Protein AF-A0A060ZH63-F1 (afdb_monomer_lite)

Radius of gyration: 28.5 Å; chains: 1; bounding box: 90×68×39 Å

pLDDT: mean 73.69, std 20.9, range [36.25, 97.31]

Sequence (140 aa):
MAPVVAVTAPQQAPVVMAPQAQVQAGAQAASQPALPQQTSAPVAPGASVISQEMQENVKKCKNFLATLIKLASHNSPSPETSKNVKSLVQDLLDAKIEPEEFTNRLQSELKSSPQPYLVPFLKVCTVSTQATFGHSSSWM

InterPro domains:
  IPR0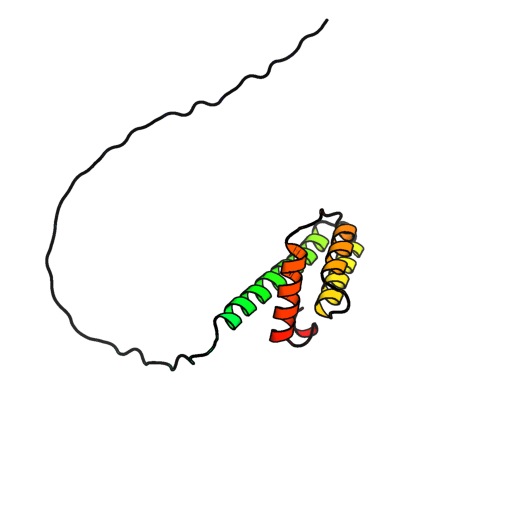03894 TAFH/NHR1 [PF07531] (57-123)
  IPR003894 TAFH/NHR1 [PS51119] (55-140)
  IPR003894 TAFH/NHR1 [SM00549] (57-135)
  IPR037249 TAFH/NHR1 domain superfamily [G3DSA:1.20.120.1110] (40-138)
  IPR037249 TAFH/NHR1 dom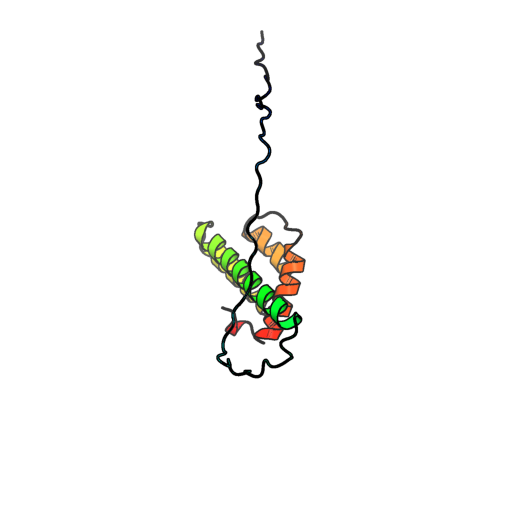ain superfamily [SSF158553] (51-124)
  IPR045144 Transcription initiation factor TFIID component TAF4 [PTHR15138] (8-123)

Structure (mmCIF, N/CA/C/O backbone):
data_AF-A0A060ZH63-F1
#
_entry.id   AF-A0A060ZH63-F1
#
loop_
_atom_site.group_PDB
_atom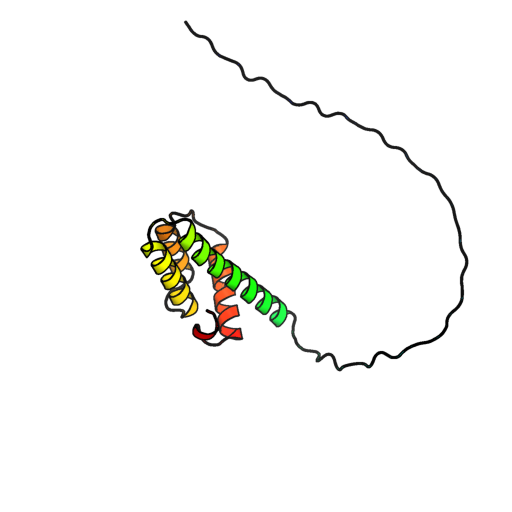_site.id
_atom_site.type_symbol
_atom_site.label_atom_id
_atom_site.label_alt_id
_atom_site.label_comp_id
_atom_site.label_asym_id
_atom_site.label_entity_id
_atom_site.label_seq_id
_atom_site.pdbx_PDB_ins_code
_atom_site.Cartn_x
_atom_site.Cartn_y
_atom_site.Cartn_z
_atom_site.occupancy
_atom_site.B_iso_or_equiv
_atom_site.auth_seq_id
_atom_site.auth_comp_id
_atom_site.auth_asym_id
_atom_site.auth_atom_id
_atom_site.pdbx_PDB_model_num
ATOM 1 N N . MET A 1 1 ? 54.932 21.213 -0.900 1.00 49.81 1 MET A N 1
ATOM 2 C CA . MET A 1 1 ? 54.301 22.490 -1.290 1.00 49.81 1 MET A CA 1
ATOM 3 C C . MET A 1 1 ? 52.789 22.313 -1.210 1.00 49.81 1 MET A C 1
ATOM 5 O O . MET A 1 1 ? 52.250 21.520 -1.964 1.00 49.81 1 MET A O 1
ATOM 9 N N . ALA A 1 2 ? 52.141 22.934 -0.223 1.00 49.81 2 ALA A N 1
ATOM 10 C CA . ALA A 1 2 ? 50.682 23.112 -0.187 1.00 49.81 2 ALA A CA 1
ATOM 11 C C . ALA A 1 2 ? 50.335 24.449 -0.891 1.00 49.81 2 ALA A C 1
ATOM 13 O O . ALA A 1 2 ? 51.261 25.225 -1.148 1.00 49.81 2 ALA A O 1
ATOM 14 N N . PRO A 1 3 ? 49.052 24.754 -1.170 1.00 56.72 3 PRO A N 1
ATOM 15 C CA . PRO A 1 3 ? 48.280 25.367 -0.095 1.00 56.72 3 PRO A CA 1
ATOM 16 C C . PRO A 1 3 ? 46.813 24.924 0.040 1.00 56.72 3 PRO A C 1
ATOM 18 O O . PRO A 1 3 ? 46.126 24.502 -0.885 1.00 56.72 3 PRO A O 1
ATOM 21 N N . VAL A 1 4 ? 46.402 25.083 1.290 1.00 51.56 4 VAL A N 1
ATOM 22 C CA . VAL A 1 4 ? 45.077 25.168 1.900 1.00 51.56 4 VAL A CA 1
ATOM 23 C C . VAL A 1 4 ? 44.274 26.369 1.377 1.00 51.56 4 VAL A C 1
ATOM 25 O O . VAL A 1 4 ? 44.835 27.445 1.186 1.00 51.56 4 VAL A O 1
ATOM 28 N N . VAL A 1 5 ? 42.951 26.216 1.246 1.00 52.12 5 VAL A N 1
ATOM 29 C CA . VAL A 1 5 ? 41.979 27.329 1.180 1.00 52.12 5 VAL A CA 1
ATOM 30 C C . VAL A 1 5 ? 40.787 26.923 2.061 1.00 52.12 5 VAL A C 1
ATOM 32 O O . VAL A 1 5 ? 40.053 26.002 1.725 1.00 52.12 5 VAL A O 1
ATOM 35 N N . ALA A 1 6 ? 40.814 27.255 3.353 1.00 48.09 6 ALA A N 1
ATOM 36 C CA . ALA A 1 6 ? 40.253 28.457 3.985 1.00 48.09 6 ALA A CA 1
ATOM 37 C C . ALA A 1 6 ? 38.708 28.474 4.038 1.00 48.09 6 ALA A C 1
ATOM 39 O O . ALA A 1 6 ? 38.024 28.913 3.120 1.00 48.09 6 ALA A O 1
ATOM 40 N N . VAL A 1 7 ? 38.191 28.009 5.181 1.00 48.53 7 VAL A N 1
ATOM 41 C CA . VAL A 1 7 ? 36.849 28.273 5.720 1.00 48.53 7 VAL A CA 1
ATOM 42 C C . VAL A 1 7 ? 36.754 29.744 6.139 1.00 48.53 7 VAL A C 1
ATOM 44 O O . VAL A 1 7 ? 37.663 30.265 6.782 1.00 48.53 7 VAL A O 1
ATOM 47 N N . THR A 1 8 ? 35.639 30.410 5.836 1.00 46.84 8 THR A N 1
ATOM 48 C CA . THR A 1 8 ? 35.262 31.697 6.446 1.00 46.84 8 THR A CA 1
ATOM 49 C C . THR A 1 8 ? 33.746 31.753 6.660 1.00 46.84 8 THR A C 1
ATOM 51 O O . THR A 1 8 ? 32.963 31.447 5.764 1.00 46.84 8 THR A O 1
ATOM 54 N N . ALA A 1 9 ? 33.372 32.084 7.897 1.00 52.44 9 ALA A N 1
ATOM 55 C CA . ALA A 1 9 ? 32.026 32.296 8.441 1.00 52.44 9 ALA A CA 1
ATOM 56 C C . ALA A 1 9 ? 31.610 33.791 8.320 1.00 52.44 9 ALA A C 1
ATOM 58 O O . ALA A 1 9 ? 32.320 34.553 7.671 1.00 52.44 9 ALA A O 1
ATOM 59 N N . PRO A 1 10 ? 30.614 34.293 9.079 1.00 50.69 10 PRO A N 1
ATOM 60 C CA . PRO A 1 10 ? 29.174 34.033 9.051 1.00 50.69 10 PRO A CA 1
ATOM 61 C C . PRO A 1 10 ? 28.365 35.254 8.536 1.00 50.69 10 PRO A C 1
ATOM 63 O O . PRO A 1 10 ? 28.866 36.373 8.440 1.00 50.69 10 PRO A O 1
ATOM 66 N N . GLN A 1 11 ? 27.084 35.031 8.224 1.00 47.62 11 GLN A N 1
ATOM 67 C CA . GLN A 1 11 ? 26.135 36.043 7.738 1.00 47.62 11 GLN A CA 1
ATOM 68 C C . GLN A 1 11 ? 25.629 36.962 8.866 1.00 47.62 11 GLN A C 1
ATOM 70 O O . GLN A 1 11 ? 25.333 36.512 9.972 1.00 47.62 11 GLN A O 1
ATOM 75 N N . GLN A 1 12 ? 25.535 38.255 8.552 1.00 49.31 12 GLN A N 1
ATOM 76 C CA . GLN A 1 12 ? 25.091 39.349 9.417 1.00 49.31 12 GLN A CA 1
ATOM 77 C C . GLN A 1 12 ? 23.562 39.361 9.578 1.00 49.31 12 GLN A C 1
ATOM 79 O O . GLN A 1 12 ? 22.832 39.277 8.593 1.00 49.31 12 GLN A O 1
ATOM 84 N N . ALA A 1 13 ? 23.083 39.551 10.808 1.00 46.25 13 ALA A N 1
ATOM 85 C CA . ALA A 1 13 ? 21.697 39.899 11.110 1.00 46.25 13 ALA A CA 1
ATOM 86 C C . ALA A 1 13 ? 21.622 41.376 11.534 1.00 46.25 13 ALA A C 1
ATOM 88 O O . ALA A 1 13 ? 22.363 41.769 12.439 1.00 46.25 13 ALA A O 1
ATOM 89 N N . PRO A 1 14 ? 20.740 42.202 10.949 1.00 56.84 14 PRO A N 1
ATOM 90 C CA . PRO A 1 14 ? 20.388 43.481 11.538 1.00 56.84 14 PRO A CA 1
ATOM 91 C C . PRO A 1 14 ? 19.271 43.319 12.578 1.00 56.84 14 PRO A C 1
ATOM 93 O O . PRO A 1 14 ? 18.280 42.615 12.383 1.00 56.84 14 PRO A O 1
ATOM 96 N N . VAL A 1 15 ? 19.478 43.998 13.700 1.00 47.38 15 VAL A N 1
ATOM 97 C CA . VAL A 1 15 ? 18.591 44.114 14.856 1.00 47.38 15 VAL A CA 1
ATOM 98 C C . VAL A 1 15 ? 17.652 45.324 14.723 1.00 47.38 15 VAL A C 1
ATOM 100 O O . VAL A 1 15 ? 18.054 46.359 14.208 1.00 47.38 15 VAL A O 1
ATOM 103 N N . VAL A 1 16 ? 16.447 45.156 15.285 1.00 45.66 16 VAL A N 1
ATOM 104 C CA . VAL A 1 16 ? 15.523 46.126 15.924 1.00 45.66 16 VAL A CA 1
ATOM 105 C C . VAL A 1 16 ? 15.057 47.393 15.184 1.00 45.66 16 VAL A C 1
ATOM 107 O O . VAL A 1 16 ? 15.848 48.246 14.816 1.00 45.66 16 VAL A O 1
ATOM 110 N N . MET A 1 17 ? 13.732 47.610 15.173 1.00 46.22 17 MET A N 1
ATOM 111 C CA . MET A 1 17 ? 13.103 48.810 15.760 1.00 46.22 17 MET A CA 1
ATOM 112 C C . MET A 1 17 ? 11.567 48.687 15.804 1.00 46.22 17 MET A C 1
ATOM 114 O O . MET A 1 17 ? 10.927 48.309 14.827 1.00 46.22 17 MET A O 1
ATOM 118 N N . ALA A 1 18 ? 10.994 49.000 16.970 1.00 48.00 18 ALA A N 1
ATOM 119 C CA . ALA A 1 18 ? 9.563 49.209 17.204 1.00 48.00 18 ALA A CA 1
ATOM 120 C C . ALA A 1 18 ? 9.070 50.520 16.541 1.00 48.00 18 ALA A C 1
ATOM 122 O O . ALA A 1 18 ? 9.893 51.338 16.127 1.00 48.00 18 ALA A O 1
ATOM 123 N N . PRO A 1 19 ? 7.748 50.778 16.512 1.00 54.47 19 PRO A N 1
ATOM 124 C CA . PRO A 1 19 ? 7.241 51.683 17.548 1.00 54.47 19 PRO A CA 1
ATOM 125 C C . PRO A 1 19 ? 5.879 51.292 18.145 1.00 54.47 19 PRO A C 1
ATOM 127 O O . PRO A 1 19 ? 5.046 50.619 17.541 1.00 54.47 19 PRO A O 1
ATOM 130 N N . GLN A 1 20 ? 5.689 51.757 19.380 1.00 43.53 20 GLN A N 1
ATOM 131 C CA . GLN A 1 20 ? 4.474 51.685 20.183 1.00 43.53 20 GLN A CA 1
ATOM 132 C C . GLN A 1 20 ? 3.415 52.722 19.767 1.00 43.53 20 GLN A C 1
ATOM 134 O O . GLN A 1 20 ? 3.752 53.837 19.392 1.00 43.53 20 GLN A O 1
ATOM 139 N N . ALA A 1 21 ? 2.163 52.327 20.036 1.00 45.56 21 ALA A N 1
ATOM 140 C CA . ALA A 1 21 ? 1.026 53.093 20.565 1.00 45.56 21 ALA A CA 1
ATOM 141 C C . ALA A 1 21 ? 0.453 54.280 19.774 1.00 45.56 21 ALA A C 1
ATOM 143 O O . ALA A 1 21 ? 1.117 55.289 19.590 1.00 45.56 21 ALA A O 1
ATOM 144 N N . GLN A 1 22 ? -0.866 54.224 19.536 1.00 46.62 22 GLN A N 1
ATOM 145 C CA . GLN A 1 22 ? -1.788 55.324 19.846 1.00 46.62 22 GLN A CA 1
ATOM 146 C C . GLN A 1 22 ? -3.251 54.845 19.917 1.00 46.62 22 GLN A C 1
ATOM 148 O O . GLN A 1 22 ? -3.650 53.854 19.313 1.00 46.62 22 GLN A O 1
ATOM 153 N N . VAL A 1 23 ? -3.997 55.540 20.768 1.00 41.75 23 VAL A N 1
ATOM 154 C CA . VAL A 1 23 ? -5.292 55.231 21.386 1.00 41.75 23 VAL A CA 1
ATOM 155 C C . VAL A 1 23 ? -6.482 55.801 20.594 1.00 41.75 23 VAL A C 1
ATOM 157 O O . VAL A 1 23 ? -6.322 56.806 19.911 1.00 41.75 23 VAL A O 1
ATOM 160 N N . GLN A 1 24 ? -7.686 55.235 20.785 1.00 42.31 24 GLN A N 1
ATOM 161 C CA . GLN A 1 24 ? -8.844 55.916 21.418 1.00 42.31 24 GLN A CA 1
ATOM 162 C C . GLN A 1 24 ? -10.236 55.578 20.826 1.00 42.31 24 GLN A C 1
ATOM 164 O O . GLN A 1 24 ? -10.557 55.891 19.689 1.00 42.31 24 GLN A O 1
ATOM 169 N N . ALA A 1 25 ? -11.039 54.965 21.707 1.00 40.78 25 ALA A N 1
ATOM 170 C CA . ALA A 1 25 ? -12.472 55.105 22.006 1.00 40.78 25 ALA A CA 1
ATOM 171 C C . ALA A 1 25 ? -13.526 55.416 20.918 1.00 40.78 25 ALA A C 1
ATOM 173 O O . ALA A 1 25 ? -13.522 56.463 20.282 1.00 40.78 25 ALA A O 1
ATOM 174 N N . GLY A 1 26 ? -14.580 54.592 20.931 1.00 36.25 26 GLY A N 1
ATOM 175 C CA . GLY A 1 26 ? -15.922 54.940 20.463 1.00 36.25 26 GLY A CA 1
ATOM 176 C C . GLY A 1 26 ? -16.937 53.883 20.906 1.00 36.25 26 GLY A C 1
ATOM 177 O O . GLY A 1 26 ? -17.046 52.832 20.286 1.00 36.25 26 GLY A O 1
ATOM 178 N N . ALA A 1 27 ? -17.644 54.136 22.008 1.00 44.56 27 ALA A N 1
ATOM 179 C CA . ALA A 1 27 ? -18.815 53.371 22.427 1.00 44.56 27 ALA A CA 1
ATOM 180 C C . ALA A 1 27 ? -20.069 53.956 21.764 1.00 44.56 27 ALA A C 1
ATOM 182 O O . ALA A 1 27 ? -20.160 55.175 21.688 1.00 44.56 27 ALA A O 1
ATOM 183 N N . GLN A 1 28 ? -21.035 53.119 21.365 1.00 39.91 28 GLN A N 1
ATOM 184 C CA . GLN A 1 28 ? -22.473 53.310 21.625 1.00 39.91 28 GLN A CA 1
ATOM 185 C C . GLN A 1 28 ? -23.312 52.161 21.044 1.00 39.91 28 GLN A C 1
ATOM 187 O O . GLN A 1 28 ? -22.982 51.558 20.027 1.00 39.91 28 GLN A O 1
ATOM 192 N N . ALA A 1 29 ? -24.374 51.838 21.776 1.00 45.56 29 ALA A N 1
ATOM 193 C CA . ALA A 1 29 ? -25.210 50.657 21.648 1.00 45.56 29 ALA A CA 1
ATOM 194 C C . ALA A 1 29 ? -26.519 50.905 20.872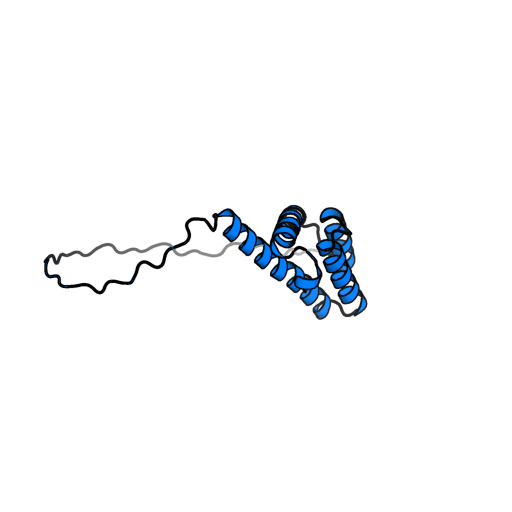 1.00 45.56 29 ALA A C 1
ATOM 196 O O . ALA A 1 29 ? -26.948 52.043 20.709 1.00 45.56 29 ALA A O 1
ATOM 197 N N . ALA A 1 30 ? -27.181 49.776 20.578 1.00 43.91 30 ALA A N 1
ATOM 198 C CA . ALA A 1 30 ? -28.608 49.557 20.302 1.00 43.91 30 ALA A CA 1
ATOM 199 C C . ALA A 1 30 ? -29.123 49.757 18.862 1.00 43.91 30 ALA A C 1
ATOM 201 O O . ALA A 1 30 ? -29.259 50.875 18.378 1.00 43.91 30 ALA A O 1
ATOM 202 N N . SER A 1 31 ? -29.580 48.661 18.235 1.00 42.78 31 SER A N 1
ATOM 203 C CA . SER A 1 31 ? -31.017 48.318 18.099 1.00 42.78 31 SER A CA 1
ATOM 204 C C . SER A 1 31 ? -31.205 47.051 17.236 1.00 42.78 31 SER A C 1
ATOM 206 O O . SER A 1 31 ? -30.698 46.968 16.124 1.00 42.78 31 SER A O 1
ATOM 208 N N . GLN A 1 32 ? -31.932 46.062 17.768 1.00 42.75 32 GLN A N 1
ATOM 209 C CA . GLN A 1 32 ? -32.534 44.917 17.047 1.00 42.75 32 GLN A CA 1
ATOM 210 C C . GLN A 1 32 ? -33.610 45.418 16.048 1.00 42.75 32 GLN A C 1
ATOM 212 O O . GLN A 1 32 ? -34.138 46.507 16.290 1.00 42.75 32 GLN A O 1
ATOM 217 N N . PRO A 1 33 ? -33.974 44.687 14.962 1.00 49.72 33 PRO A N 1
ATOM 218 C CA . PRO A 1 33 ? -34.921 43.558 15.077 1.00 49.72 33 PRO A CA 1
ATOM 219 C C . PRO A 1 33 ? -34.781 42.370 14.086 1.00 49.72 33 PRO A C 1
ATOM 221 O O . PRO A 1 33 ? -34.317 42.503 12.963 1.00 49.72 33 PRO A O 1
ATOM 224 N N . ALA A 1 34 ? -35.336 41.239 14.549 1.00 42.31 34 ALA A N 1
ATOM 225 C CA . ALA A 1 34 ? -36.059 40.176 13.829 1.00 42.31 34 ALA A CA 1
ATOM 226 C C . ALA A 1 34 ? -35.329 39.165 12.901 1.00 42.31 34 ALA A C 1
ATOM 228 O O . ALA A 1 34 ? -34.874 39.473 11.808 1.00 42.31 34 ALA A O 1
ATOM 229 N N . LEU A 1 35 ? -35.359 37.912 13.386 1.00 47.59 35 LEU A N 1
ATOM 230 C CA . LEU A 1 35 ? -35.428 36.580 12.744 1.00 47.59 35 LEU A CA 1
ATOM 231 C C . LEU A 1 35 ? -35.498 36.513 11.200 1.00 47.59 35 LEU A C 1
ATOM 233 O O . LEU A 1 35 ? -36.300 37.202 10.573 1.00 47.59 35 LEU A O 1
ATOM 237 N N . PRO A 1 36 ? -34.854 35.487 10.613 1.00 47.31 36 PRO A N 1
ATOM 238 C CA . PRO A 1 36 ? -35.663 34.321 10.257 1.00 47.31 36 PRO A CA 1
ATOM 239 C C . PRO A 1 36 ? -35.164 33.014 10.881 1.00 47.31 36 PRO A C 1
ATOM 241 O O . PRO A 1 36 ? -33.977 32.699 10.924 1.00 47.31 36 PRO A O 1
ATOM 244 N N . GLN A 1 37 ? -36.145 32.243 11.341 1.00 50.81 37 GLN A N 1
ATOM 245 C CA . GLN A 1 37 ? -36.043 30.846 11.730 1.00 50.81 37 GLN A CA 1
ATOM 246 C C . GLN A 1 37 ? -35.397 30.051 10.589 1.00 50.81 37 GLN A C 1
ATOM 248 O O . GLN A 1 37 ? -35.999 29.885 9.530 1.00 50.81 37 GLN A O 1
ATOM 253 N N . GLN A 1 38 ? -34.189 29.534 10.803 1.00 47.00 38 GLN A N 1
ATOM 254 C CA . GLN A 1 38 ? -33.698 28.416 10.010 1.00 47.00 38 GLN A CA 1
ATOM 255 C C . GLN A 1 38 ? -33.992 27.144 10.787 1.00 47.00 38 GLN A C 1
ATOM 257 O O . GLN A 1 38 ? -33.349 26.820 11.781 1.00 47.00 38 GLN A O 1
ATOM 262 N N . THR A 1 39 ? -35.067 26.510 10.331 1.00 40.84 39 THR A N 1
ATOM 263 C CA . THR A 1 39 ? -35.481 25.131 10.540 1.00 40.84 39 THR A CA 1
ATOM 264 C C . THR A 1 39 ? -34.363 24.259 11.098 1.00 40.84 39 THR A C 1
ATOM 266 O O . THR A 1 39 ? -33.383 23.954 10.420 1.00 40.84 39 THR A O 1
ATOM 269 N N . SER A 1 40 ? -34.558 23.832 12.339 1.00 44.56 40 SER A N 1
ATOM 270 C CA . SER A 1 40 ? -33.903 22.689 12.949 1.00 44.56 40 SER A CA 1
ATOM 271 C C . SER A 1 40 ? -34.130 21.458 12.070 1.00 44.56 40 SER A C 1
ATOM 273 O O . SER A 1 40 ? -35.123 20.745 12.198 1.00 44.56 40 SER A O 1
ATOM 275 N N . ALA A 1 41 ? -33.199 21.206 11.151 1.00 48.78 41 ALA A N 1
ATOM 276 C CA . ALA A 1 41 ? -33.003 19.863 10.639 1.00 48.78 41 ALA A CA 1
ATOM 277 C C . ALA A 1 41 ? -32.542 18.991 11.822 1.00 48.78 41 ALA A C 1
ATOM 279 O O . ALA A 1 41 ? -31.690 19.438 12.600 1.00 48.78 41 ALA A O 1
ATOM 280 N N . PRO A 1 42 ? -33.084 17.776 12.002 1.00 45.44 42 PRO A N 1
ATOM 281 C CA . PRO A 1 42 ? -32.598 16.876 13.031 1.00 45.44 42 PRO A CA 1
ATOM 282 C C . PRO A 1 42 ? -31.167 16.481 12.659 1.00 45.44 42 PRO A C 1
ATOM 284 O O . PRO A 1 42 ? -30.942 15.645 11.787 1.00 45.44 42 PRO A O 1
ATOM 287 N N . VAL A 1 43 ? -30.181 17.107 13.302 1.00 48.81 43 VAL A N 1
ATOM 288 C CA . VAL A 1 43 ? -28.829 16.558 13.348 1.00 48.81 43 VAL A CA 1
ATOM 289 C C . VAL A 1 43 ? -28.951 15.233 14.082 1.00 48.81 43 VAL A C 1
ATOM 291 O O . VAL A 1 43 ? -29.227 15.200 15.277 1.00 48.81 43 VAL A O 1
ATOM 294 N N . ALA A 1 44 ? -28.850 14.130 13.343 1.00 51.91 44 ALA A N 1
ATOM 295 C CA . ALA A 1 44 ? -28.780 12.805 13.932 1.00 51.91 44 ALA A CA 1
ATOM 296 C C . ALA A 1 44 ? -27.625 12.807 14.955 1.00 51.91 44 ALA A C 1
ATOM 298 O O . ALA A 1 44 ? -26.469 13.000 14.561 1.00 51.91 44 ALA A O 1
ATOM 299 N N . PRO A 1 45 ? -27.895 12.645 16.261 1.00 48.12 45 PRO A N 1
ATOM 300 C CA . PRO A 1 45 ? -26.843 12.615 17.258 1.00 48.12 45 PRO A CA 1
ATOM 301 C C . PRO A 1 45 ? -26.229 11.217 17.204 1.00 48.12 45 PRO A C 1
ATOM 303 O O . PRO A 1 45 ? -26.788 10.276 17.758 1.00 48.12 45 PRO A O 1
ATOM 306 N N . GLY A 1 46 ? -25.124 11.038 16.474 1.00 48.31 46 GLY A N 1
ATOM 307 C CA . GLY A 1 46 ? -24.491 9.715 16.453 1.00 48.31 46 GLY A CA 1
ATOM 308 C C . GLY A 1 46 ? -23.487 9.376 15.361 1.00 48.31 46 GLY A C 1
ATOM 309 O O . GLY A 1 46 ? -22.950 8.272 15.418 1.00 48.31 46 GLY A O 1
ATOM 310 N N . ALA A 1 47 ? -23.157 10.260 14.412 1.00 48.94 47 ALA A N 1
ATOM 311 C CA . ALA A 1 47 ? -21.929 10.072 13.631 1.00 48.94 47 ALA A CA 1
ATOM 312 C C . ALA A 1 47 ? -20.733 10.368 14.554 1.00 48.94 47 ALA A C 1
ATOM 314 O O . ALA A 1 47 ? -20.182 11.465 14.567 1.00 48.94 47 ALA A O 1
ATOM 315 N N . SER A 1 48 ? -20.445 9.398 15.424 1.00 58.88 48 SER A N 1
ATOM 316 C CA . SER A 1 48 ? -19.426 9.416 16.468 1.00 58.88 48 SER A CA 1
ATOM 317 C C . SER A 1 48 ? -18.102 9.919 15.895 1.00 58.88 48 SER A C 1
ATOM 319 O O . SER A 1 48 ? -17.776 9.590 14.757 1.00 58.88 48 SER A O 1
ATOM 321 N N . VAL A 1 49 ? -17.322 10.685 16.663 1.00 61.19 49 VAL A N 1
ATOM 322 C CA . VAL A 1 49 ? -15.986 11.209 16.286 1.00 61.19 49 VAL A CA 1
ATOM 323 C C . VAL A 1 49 ? -15.105 10.131 15.625 1.00 61.19 49 VAL A C 1
ATOM 325 O O . VAL A 1 49 ? -14.346 10.404 14.699 1.00 61.19 49 VAL A O 1
ATOM 328 N N . ILE A 1 50 ? -15.314 8.875 16.023 1.00 63.84 50 ILE A N 1
ATOM 329 C CA . ILE A 1 50 ? -14.711 7.661 15.464 1.00 63.84 50 ILE A CA 1
ATOM 330 C C . ILE A 1 50 ? -14.978 7.508 13.952 1.00 63.84 50 ILE A C 1
ATOM 332 O O . ILE A 1 50 ? -14.063 7.186 13.206 1.00 63.84 50 ILE A O 1
ATOM 336 N N . SER A 1 51 ? -16.195 7.771 13.460 1.00 75.19 51 SER A N 1
ATOM 337 C CA . SER A 1 51 ? -16.520 7.715 12.021 1.00 75.19 51 SER A CA 1
ATOM 338 C C . SER A 1 51 ? -15.818 8.800 11.205 1.00 75.19 51 SER A C 1
ATOM 340 O O . SER A 1 51 ? -15.470 8.553 10.051 1.00 75.19 51 SER A O 1
ATOM 342 N N . GLN A 1 52 ? -15.585 9.985 11.779 1.00 81.25 52 GLN A N 1
ATOM 343 C CA . GLN A 1 52 ? -14.855 11.054 11.092 1.00 81.25 52 GLN A CA 1
ATOM 344 C C . GLN A 1 52 ? -13.369 10.704 10.961 1.00 81.25 52 GLN A C 1
ATOM 346 O O . GLN A 1 52 ? -12.841 10.720 9.851 1.00 81.25 52 GLN A O 1
ATOM 351 N N . GLU A 1 53 ? -12.725 10.290 12.056 1.00 83.31 53 GLU A N 1
ATOM 352 C CA . GLU A 1 53 ? -11.321 9.857 12.046 1.00 83.31 53 GLU A CA 1
ATOM 353 C C . GLU A 1 53 ? -11.107 8.665 11.096 1.00 83.31 53 GLU A C 1
ATOM 355 O O . GLU A 1 53 ? -10.176 8.655 10.289 1.00 83.31 53 GLU A O 1
ATOM 360 N N . MET A 1 54 ? -12.020 7.690 11.115 1.00 84.12 54 MET A N 1
ATOM 361 C CA . MET A 1 54 ? -12.002 6.540 10.209 1.00 84.12 54 MET A CA 1
ATOM 362 C C . MET A 1 54 ? -12.040 6.968 8.738 1.00 84.12 54 MET A C 1
ATOM 364 O O . MET A 1 54 ? -11.259 6.484 7.917 1.00 84.12 54 MET A O 1
ATOM 368 N N . GLN A 1 55 ? -12.916 7.914 8.397 1.00 85.12 55 GLN A N 1
ATOM 369 C CA . GLN A 1 55 ? -13.057 8.417 7.033 1.00 85.12 55 GLN A CA 1
ATOM 370 C C . GLN A 1 55 ? -11.825 9.226 6.589 1.00 85.12 55 GLN A C 1
ATOM 372 O O . GLN A 1 55 ? -11.400 9.136 5.431 1.00 85.12 55 GLN A O 1
ATOM 377 N N . GLU A 1 56 ? -11.187 9.958 7.507 1.00 89.38 56 GLU A N 1
ATOM 378 C CA . GLU A 1 56 ? -9.903 10.614 7.253 1.00 89.38 56 GLU A CA 1
ATOM 379 C C . GLU A 1 56 ? -8.766 9.609 7.033 1.00 89.38 56 GLU A C 1
ATOM 381 O O . GLU A 1 56 ? -7.959 9.787 6.115 1.00 89.38 56 GLU A O 1
ATOM 386 N N . ASN A 1 57 ? -8.718 8.531 7.818 1.00 90.06 57 ASN A N 1
ATOM 387 C CA . ASN A 1 57 ? -7.746 7.452 7.653 1.00 90.06 57 ASN A CA 1
ATOM 388 C C . ASN A 1 57 ? -7.915 6.741 6.305 1.00 90.06 57 ASN A C 1
ATOM 390 O O . ASN A 1 57 ? -6.930 6.545 5.589 1.00 90.06 57 ASN A O 1
ATOM 394 N N . VAL A 1 58 ? -9.157 6.459 5.891 1.00 89.81 58 VAL A N 1
ATOM 395 C CA . VAL A 1 58 ? -9.473 5.935 4.551 1.00 89.81 58 VAL A CA 1
ATOM 396 C C . VAL A 1 58 ? -8.956 6.876 3.459 1.00 89.81 58 VAL A C 1
ATOM 398 O O . VAL A 1 58 ? -8.282 6.436 2.524 1.00 89.81 58 VAL A O 1
ATOM 401 N N . LYS A 1 59 ? -9.215 8.187 3.572 1.00 91.25 59 LYS A N 1
ATOM 402 C CA . LYS A 1 59 ? -8.773 9.182 2.580 1.00 91.25 59 LYS A CA 1
ATOM 403 C C . LYS A 1 59 ? -7.250 9.256 2.482 1.00 91.25 59 LYS A C 1
ATOM 405 O O . LYS A 1 59 ? -6.713 9.244 1.370 1.00 91.25 59 LYS A O 1
ATOM 410 N N . LYS A 1 60 ? -6.561 9.327 3.625 1.00 91.81 60 LYS A N 1
ATOM 411 C CA . LYS A 1 60 ? -5.093 9.342 3.693 1.00 91.81 60 LYS A CA 1
ATOM 412 C C . LYS A 1 60 ? -4.523 8.074 3.081 1.00 91.81 60 LYS A C 1
ATOM 414 O O . LYS A 1 60 ? -3.603 8.157 2.272 1.00 91.81 60 LYS A O 1
ATOM 419 N N . CYS A 1 61 ? -5.102 6.921 3.395 1.00 91.94 61 CYS A N 1
ATOM 420 C CA . CYS A 1 61 ? -4.620 5.668 2.851 1.00 91.94 61 CYS A CA 1
ATOM 421 C C . CYS A 1 61 ? -4.805 5.570 1.338 1.00 91.94 61 CYS A C 1
ATOM 423 O O . CYS A 1 61 ? -3.852 5.261 0.625 1.00 91.94 61 CYS A O 1
ATOM 425 N N . LYS A 1 62 ? -5.986 5.924 0.819 1.00 91.06 62 LYS A N 1
ATOM 426 C CA . LYS A 1 62 ? -6.216 5.940 -0.629 1.00 91.06 62 LYS A CA 1
ATOM 427 C C . LYS A 1 62 ? -5.235 6.870 -1.340 1.00 91.06 62 LYS A C 1
ATOM 429 O O . LYS A 1 62 ? -4.674 6.507 -2.369 1.00 91.06 62 LYS A O 1
ATOM 434 N N . ASN A 1 63 ? -4.996 8.059 -0.782 1.00 94.12 63 ASN A N 1
ATOM 435 C CA . ASN A 1 63 ? -4.030 9.000 -1.343 1.00 94.12 63 ASN A CA 1
ATOM 436 C C . ASN A 1 63 ? -2.597 8.449 -1.310 1.00 94.12 63 ASN A C 1
ATOM 438 O O . ASN A 1 63 ? -1.888 8.545 -2.312 1.00 94.12 63 ASN A O 1
ATOM 442 N N . PHE A 1 64 ? -2.195 7.833 -0.198 1.00 93.94 64 PHE A N 1
ATOM 443 C CA . PHE A 1 64 ? -0.883 7.218 -0.047 1.00 93.94 64 PHE A CA 1
ATOM 444 C C . PHE A 1 64 ? -0.660 6.092 -1.068 1.00 93.94 64 PHE A C 1
ATOM 446 O O . PHE A 1 64 ? 0.292 6.148 -1.846 1.00 93.94 64 PHE A O 1
ATOM 453 N N . LEU A 1 65 ? -1.572 5.117 -1.141 1.00 93.69 65 LEU A N 1
ATOM 454 C CA . LEU A 1 65 ? -1.465 3.976 -2.058 1.00 93.69 65 LEU A CA 1
ATOM 455 C C . LEU A 1 65 ? -1.517 4.417 -3.530 1.00 93.69 65 LEU A C 1
ATOM 457 O O . LEU A 1 65 ? -0.721 3.953 -4.348 1.00 93.69 65 LEU A O 1
ATOM 461 N N . ALA A 1 66 ? -2.386 5.375 -3.871 1.00 93.12 66 ALA A N 1
ATOM 462 C CA . ALA A 1 66 ? -2.429 5.950 -5.215 1.00 93.12 66 ALA A CA 1
ATOM 463 C C . ALA A 1 66 ? -1.119 6.667 -5.574 1.00 93.12 66 ALA A C 1
ATOM 465 O O . ALA A 1 66 ? -0.653 6.586 -6.714 1.00 93.12 66 ALA A O 1
ATOM 466 N N . THR A 1 67 ? -0.505 7.349 -4.605 1.00 94.56 67 THR A N 1
ATOM 467 C CA . THR A 1 67 ? 0.794 8.001 -4.790 1.00 94.56 67 THR A CA 1
ATOM 468 C C . THR A 1 67 ? 1.890 6.969 -5.034 1.00 94.56 67 THR A C 1
ATOM 470 O O . THR A 1 67 ? 2.668 7.162 -5.962 1.00 94.56 67 THR A O 1
ATOM 473 N N . LEU A 1 68 ? 1.912 5.839 -4.318 1.00 92.19 68 LEU A N 1
ATOM 474 C CA . LEU A 1 68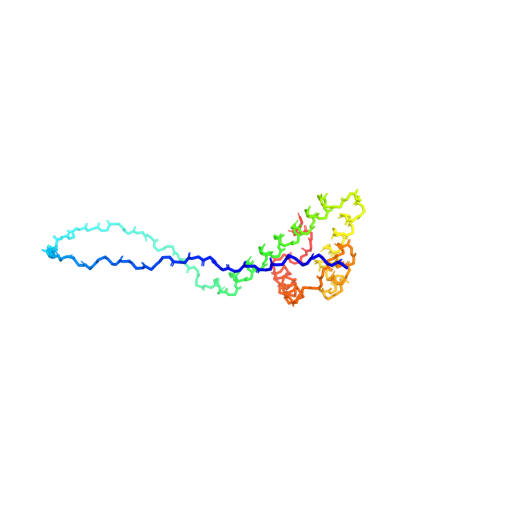 ? 2.867 4.753 -4.586 1.00 92.19 68 LEU A CA 1
ATOM 475 C C . LEU A 1 68 ? 2.768 4.234 -6.026 1.00 92.19 68 LEU A C 1
ATOM 477 O O . LEU A 1 68 ? 3.778 4.155 -6.724 1.00 92.19 68 LEU A O 1
ATOM 481 N N . ILE A 1 69 ? 1.553 3.947 -6.501 1.00 91.88 69 ILE A N 1
ATOM 482 C CA . ILE A 1 69 ? 1.328 3.468 -7.875 1.00 91.88 69 ILE A CA 1
ATOM 483 C C . ILE A 1 69 ? 1.760 4.529 -8.897 1.00 91.88 69 ILE A C 1
ATOM 485 O O . ILE A 1 69 ? 2.414 4.212 -9.896 1.00 91.88 69 ILE A O 1
ATOM 489 N N . LYS A 1 70 ? 1.422 5.801 -8.648 1.00 92.38 70 LYS A N 1
ATOM 490 C CA . LYS A 1 70 ? 1.799 6.922 -9.517 1.00 92.38 70 LYS A CA 1
ATOM 491 C C . LYS A 1 70 ? 3.313 7.110 -9.575 1.00 92.38 70 LYS A C 1
ATOM 493 O O . LYS A 1 70 ? 3.839 7.317 -10.666 1.00 92.38 70 LYS A O 1
ATOM 498 N N . LEU A 1 71 ? 4.000 7.033 -8.436 1.00 91.25 71 LEU A N 1
ATOM 499 C CA . LEU A 1 71 ? 5.453 7.155 -8.356 1.00 91.25 71 LEU A CA 1
ATOM 500 C C . LEU A 1 71 ? 6.135 6.003 -9.088 1.00 91.25 71 LEU A C 1
ATOM 502 O O . LEU A 1 71 ? 7.025 6.263 -9.888 1.00 91.25 71 LEU A O 1
ATOM 506 N N . ALA A 1 72 ? 5.680 4.766 -8.885 1.00 89.88 72 ALA A N 1
ATOM 507 C CA . ALA A 1 72 ? 6.226 3.599 -9.574 1.00 89.88 72 ALA A CA 1
ATOM 508 C C . ALA A 1 72 ? 6.053 3.686 -11.099 1.00 89.88 72 ALA A C 1
ATOM 510 O O . ALA A 1 72 ? 6.936 3.272 -11.842 1.00 89.88 72 ALA A O 1
ATOM 511 N N . SER A 1 73 ? 4.937 4.259 -11.562 1.00 87.94 73 SER A N 1
ATOM 512 C CA . SER A 1 73 ? 4.645 4.409 -12.994 1.00 87.94 73 SER A CA 1
ATOM 513 C C . SER A 1 73 ? 5.442 5.533 -13.673 1.00 87.94 73 SER A C 1
ATOM 515 O O . SER A 1 73 ? 5.687 5.442 -14.868 1.00 87.94 73 SER A O 1
ATOM 517 N N . HIS A 1 74 ? 5.828 6.590 -12.945 1.00 86.62 74 HIS A N 1
ATOM 518 C CA . HIS A 1 74 ? 6.563 7.734 -13.514 1.00 86.62 74 HIS A CA 1
ATOM 519 C C . HIS A 1 74 ? 8.073 7.700 -13.254 1.00 86.62 74 HIS A C 1
ATOM 521 O O . HIS A 1 74 ? 8.829 8.234 -14.058 1.00 86.62 74 HIS A O 1
ATOM 527 N N . ASN A 1 75 ? 8.522 7.119 -12.137 1.00 76.94 75 ASN A N 1
ATOM 528 C CA . ASN A 1 75 ? 9.937 7.112 -11.748 1.00 76.94 75 ASN A CA 1
ATOM 529 C C . ASN A 1 75 ? 10.673 5.822 -12.116 1.00 76.94 75 ASN A C 1
ATOM 531 O O . ASN A 1 75 ? 11.897 5.794 -12.008 1.00 76.94 75 ASN A O 1
ATOM 535 N N . SER A 1 76 ? 9.972 4.761 -12.533 1.00 72.56 76 SER A N 1
ATOM 536 C CA . SER A 1 76 ? 10.630 3.538 -12.995 1.00 72.56 76 SER A CA 1
ATOM 537 C C . SER A 1 76 ? 10.542 3.421 -14.519 1.00 72.56 76 SER A C 1
ATOM 539 O O . SER A 1 76 ? 9.437 3.467 -15.061 1.00 72.56 76 SER A O 1
ATOM 541 N N . PRO A 1 77 ? 11.669 3.226 -15.231 1.00 66.38 77 PRO A N 1
ATOM 542 C CA . PRO A 1 77 ? 11.659 2.966 -16.670 1.00 66.38 77 PRO A CA 1
ATOM 543 C C . PRO A 1 77 ? 11.142 1.558 -17.009 1.00 66.38 77 PRO A C 1
ATOM 545 O O . PRO A 1 77 ? 10.912 1.262 -18.179 1.00 66.38 77 PRO A O 1
ATOM 548 N N . SER A 1 78 ? 10.973 0.681 -16.007 1.00 79.75 78 SER A N 1
ATOM 549 C CA . SER A 1 78 ? 10.481 -0.680 -16.210 1.00 79.75 78 SER A CA 1
ATOM 550 C C . SER A 1 78 ? 8.973 -0.778 -15.944 1.00 79.75 78 SER A C 1
ATOM 552 O O . SER A 1 78 ? 8.530 -0.504 -14.821 1.00 79.75 78 SER A O 1
ATOM 554 N N . PRO A 1 79 ? 8.169 -1.246 -16.919 1.00 85.12 79 PRO A N 1
ATOM 555 C CA . PRO A 1 79 ? 6.747 -1.506 -16.703 1.00 85.12 79 PRO A CA 1
ATOM 556 C C . PRO A 1 79 ? 6.510 -2.568 -15.618 1.00 85.12 79 PRO A C 1
ATOM 558 O O . PRO A 1 79 ? 5.455 -2.562 -14.979 1.00 85.12 79 PRO A O 1
ATOM 561 N N . GLU A 1 80 ? 7.495 -3.432 -15.357 1.00 91.94 80 GLU A N 1
ATOM 562 C CA . GLU A 1 80 ? 7.423 -4.475 -14.334 1.00 91.94 80 GLU A CA 1
ATOM 563 C C . GLU A 1 80 ? 7.286 -3.900 -12.919 1.00 91.94 80 GLU A C 1
ATOM 565 O O . GLU A 1 80 ? 6.374 -4.300 -12.198 1.00 91.94 80 GLU A O 1
ATOM 570 N N . THR A 1 81 ? 8.071 -2.877 -12.560 1.00 91.81 81 THR A N 1
ATOM 571 C CA . THR A 1 81 ? 8.008 -2.240 -11.230 1.00 91.81 81 THR A CA 1
ATOM 572 C C . THR A 1 81 ? 6.613 -1.708 -10.925 1.00 91.81 81 THR A C 1
ATOM 574 O O . THR A 1 81 ? 6.060 -1.926 -9.847 1.00 91.81 81 THR A O 1
ATOM 577 N N . SER A 1 82 ? 5.994 -1.036 -11.898 1.00 91.56 82 SER A N 1
ATOM 578 C CA . SER A 1 82 ? 4.636 -0.513 -11.737 1.00 91.56 82 SER A CA 1
ATOM 579 C C . SER A 1 82 ? 3.602 -1.630 -11.535 1.00 91.56 82 SER A C 1
ATOM 581 O O . SER A 1 82 ? 2.640 -1.454 -10.784 1.00 91.56 82 SER A O 1
ATOM 583 N N . LYS A 1 83 ? 3.813 -2.794 -12.167 1.00 94.06 83 LYS A N 1
ATOM 584 C CA . LYS A 1 83 ? 2.956 -3.977 -12.034 1.00 94.06 83 LYS A CA 1
ATOM 585 C C . LYS A 1 83 ? 3.125 -4.626 -10.662 1.00 94.06 83 LYS A C 1
ATOM 587 O O . LYS A 1 83 ? 2.124 -4.920 -10.013 1.00 94.06 83 LYS A O 1
ATOM 592 N N . ASN A 1 84 ? 4.364 -4.767 -10.198 1.00 95.56 84 ASN A N 1
ATOM 593 C CA . ASN A 1 84 ? 4.686 -5.330 -8.890 1.00 95.56 84 ASN A CA 1
ATOM 594 C C . ASN A 1 84 ? 4.112 -4.464 -7.765 1.00 95.56 84 ASN A C 1
ATOM 596 O O . ASN A 1 84 ? 3.409 -4.982 -6.904 1.00 95.56 84 ASN A O 1
ATOM 600 N N . VAL A 1 85 ? 4.290 -3.137 -7.817 1.00 95.31 85 VAL A N 1
ATOM 601 C CA . VAL A 1 85 ? 3.703 -2.217 -6.823 1.00 95.31 85 VAL A CA 1
ATOM 602 C C . VAL A 1 85 ? 2.178 -2.303 -6.809 1.00 95.31 85 VAL A C 1
ATOM 604 O O . VAL A 1 85 ? 1.584 -2.345 -5.735 1.00 95.31 85 VAL A O 1
ATOM 607 N N . LYS A 1 86 ? 1.525 -2.381 -7.976 1.00 93.38 86 LYS A N 1
ATOM 608 C CA . LYS A 1 86 ? 0.071 -2.601 -8.035 1.00 93.38 86 LYS A CA 1
ATOM 609 C C . LYS A 1 86 ? -0.330 -3.928 -7.389 1.00 93.38 86 LYS A C 1
ATOM 611 O O . LYS A 1 86 ? -1.290 -3.930 -6.628 1.00 93.38 86 LYS A O 1
ATOM 616 N N . SER A 1 87 ? 0.398 -5.017 -7.652 1.00 95.50 87 SER A N 1
ATOM 617 C CA . SER A 1 87 ? 0.142 -6.321 -7.021 1.00 95.50 87 SER A CA 1
ATOM 618 C C . SER A 1 87 ? 0.295 -6.246 -5.506 1.00 95.50 87 SER A C 1
ATOM 620 O O . SER A 1 87 ? -0.606 -6.655 -4.793 1.00 95.50 87 SER A O 1
ATOM 622 N N . LEU A 1 88 ? 1.370 -5.632 -5.008 1.00 96.50 88 LEU A N 1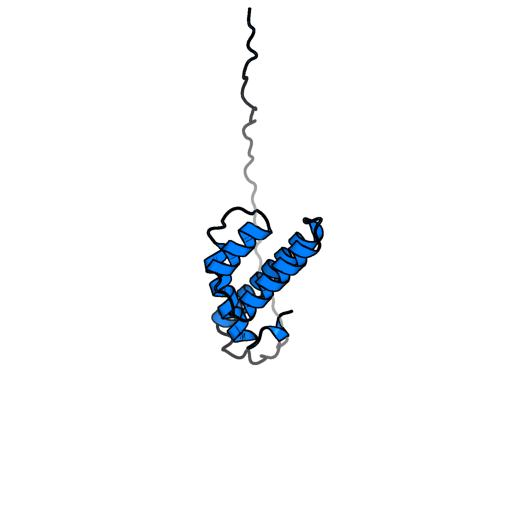
ATOM 623 C CA . LEU A 1 88 ? 1.597 -5.466 -3.572 1.00 96.50 88 LEU A CA 1
ATOM 624 C C . LEU A 1 88 ? 0.462 -4.683 -2.900 1.00 96.50 88 LEU A C 1
ATOM 626 O O . LEU A 1 88 ? 0.012 -5.048 -1.819 1.00 96.50 88 LEU A O 1
ATOM 630 N N . VAL A 1 89 ? -0.023 -3.612 -3.537 1.00 94.44 89 VAL A N 1
ATOM 631 C CA . VAL A 1 89 ? -1.164 -2.839 -3.023 1.00 94.44 89 VAL A CA 1
ATOM 632 C C . VAL A 1 89 ? -2.444 -3.681 -3.015 1.00 94.44 89 VAL A C 1
ATOM 634 O O . VAL A 1 89 ? -3.199 -3.615 -2.050 1.00 94.44 89 VAL A O 1
ATOM 637 N N . GLN A 1 90 ? -2.682 -4.480 -4.059 1.00 92.81 90 GLN A N 1
ATOM 638 C CA . GLN A 1 90 ? -3.815 -5.409 -4.121 1.00 92.81 90 GLN A CA 1
ATOM 639 C C . GLN A 1 90 ? -3.743 -6.453 -3.007 1.00 92.81 90 GLN A C 1
ATOM 641 O O . GLN A 1 90 ? -4.696 -6.591 -2.248 1.00 92.81 90 GLN A O 1
ATOM 646 N N . ASP A 1 91 ? -2.605 -7.130 -2.864 1.00 94.62 91 ASP A N 1
ATOM 647 C CA . ASP A 1 91 ? -2.403 -8.170 -1.858 1.00 94.62 91 ASP A CA 1
ATOM 648 C C . ASP A 1 91 ? -2.570 -7.620 -0.432 1.00 94.62 91 ASP A C 1
ATOM 650 O O . ASP A 1 91 ? -3.121 -8.302 0.431 1.00 94.62 91 ASP A O 1
ATOM 654 N N . LEU A 1 92 ? -2.159 -6.369 -0.184 1.00 93.69 92 LEU A N 1
ATOM 655 C CA . LEU A 1 92 ? -2.374 -5.697 1.100 1.00 93.69 92 LEU A CA 1
ATOM 656 C C . LEU A 1 92 ? -3.864 -5.432 1.375 1.00 93.69 92 LEU A C 1
ATOM 658 O O . LEU A 1 92 ? -4.339 -5.681 2.481 1.00 93.69 92 LEU A O 1
ATOM 662 N N . LEU A 1 93 ? -4.610 -4.913 0.392 1.00 90.56 93 LEU A N 1
ATOM 663 C CA . LEU A 1 93 ? -6.041 -4.619 0.562 1.00 90.56 93 LEU A CA 1
ATOM 664 C C . LEU A 1 93 ? -6.901 -5.885 0.647 1.00 90.56 93 LEU A C 1
ATOM 666 O O . LEU A 1 93 ? -7.932 -5.874 1.314 1.00 90.56 93 LEU A O 1
ATOM 670 N N . ASP A 1 94 ? -6.471 -6.959 -0.010 1.00 90.12 94 ASP A N 1
ATOM 671 C CA . ASP A 1 94 ? -7.088 -8.286 0.051 1.00 90.12 94 ASP A CA 1
ATOM 672 C C . ASP A 1 94 ? -6.704 -9.060 1.325 1.00 90.12 94 ASP A C 1
ATOM 674 O O . ASP A 1 94 ? -7.140 -10.191 1.515 1.00 90.12 94 ASP A O 1
ATOM 678 N N . ALA A 1 95 ? -5.872 -8.465 2.191 1.00 90.06 95 ALA A N 1
ATOM 679 C CA . ALA A 1 95 ? -5.323 -9.087 3.395 1.00 90.06 95 ALA A CA 1
ATOM 680 C C . ALA A 1 95 ? -4.550 -10.399 3.129 1.00 90.06 95 ALA A C 1
ATOM 682 O O . ALA A 1 95 ? -4.414 -11.237 4.019 1.00 90.06 95 ALA A O 1
ATOM 683 N N . LYS A 1 96 ? -4.006 -10.571 1.916 1.00 93.12 96 LYS A N 1
ATOM 684 C CA . LYS A 1 96 ? -3.122 -11.693 1.554 1.00 93.12 96 LYS A CA 1
ATOM 685 C C . LYS A 1 96 ? -1.736 -11.561 2.164 1.00 93.12 96 LYS A C 1
ATOM 687 O O . LYS A 1 96 ? -1.079 -12.569 2.413 1.00 93.12 96 LYS A O 1
ATOM 692 N N . ILE A 1 97 ? -1.288 -10.325 2.363 1.00 95.56 97 ILE A N 1
ATOM 693 C CA . ILE A 1 97 ? -0.002 -10.008 2.976 1.00 95.56 97 ILE A CA 1
ATOM 694 C C . ILE A 1 97 ? -0.206 -9.026 4.121 1.00 95.56 97 ILE A C 1
ATOM 696 O O . ILE A 1 97 ? -1.042 -8.122 4.055 1.00 95.56 97 ILE A O 1
ATOM 700 N N . GLU A 1 98 ? 0.580 -9.191 5.179 1.00 95.31 98 GLU A N 1
ATOM 701 C CA . GLU A 1 98 ? 0.550 -8.270 6.308 1.00 95.31 98 GLU A CA 1
ATOM 702 C C . GLU A 1 98 ? 1.277 -6.952 5.985 1.00 95.31 98 GLU A C 1
ATOM 704 O O . GLU A 1 98 ? 2.187 -6.925 5.147 1.00 95.31 98 GLU A O 1
ATOM 709 N N . PRO A 1 99 ? 0.952 -5.847 6.683 1.00 94.50 99 PRO A N 1
ATOM 710 C CA . PRO A 1 99 ? 1.604 -4.554 6.474 1.00 94.50 99 PRO A CA 1
ATOM 711 C C . PRO A 1 99 ? 3.136 -4.604 6.572 1.00 94.50 99 PRO A C 1
ATOM 713 O O . PRO A 1 99 ? 3.839 -3.927 5.824 1.00 94.50 99 PRO A O 1
ATOM 716 N N . GLU A 1 100 ? 3.674 -5.419 7.478 1.00 95.94 100 GLU A N 1
ATOM 717 C CA . GLU A 1 100 ? 5.121 -5.581 7.681 1.00 95.94 100 GLU A CA 1
ATOM 718 C C . GLU A 1 100 ? 5.793 -6.231 6.465 1.00 95.94 100 GLU A C 1
ATOM 720 O O . GLU A 1 100 ? 6.871 -5.812 6.037 1.00 95.94 100 GLU A O 1
ATOM 725 N N . GLU A 1 101 ? 5.114 -7.190 5.843 1.00 97.25 101 GLU A N 1
ATOM 726 C CA . GLU A 1 101 ? 5.593 -7.857 4.640 1.00 97.25 101 GLU A CA 1
ATOM 727 C C . GLU A 1 101 ? 5.489 -6.942 3.412 1.00 97.25 101 GLU A C 1
ATOM 729 O O . GLU A 1 101 ? 6.472 -6.768 2.683 1.00 97.25 101 GLU A O 1
ATOM 734 N N . PHE A 1 102 ? 4.348 -6.259 3.249 1.00 97.31 102 PHE A N 1
ATOM 735 C CA . PHE A 1 102 ? 4.147 -5.256 2.202 1.00 97.31 102 PHE A CA 1
ATOM 736 C C . PHE A 1 102 ? 5.265 -4.212 2.210 1.00 97.31 102 PHE A C 1
ATOM 738 O O . PHE A 1 102 ? 5.864 -3.941 1.169 1.00 97.31 102 PHE A O 1
ATOM 745 N N . THR A 1 103 ? 5.591 -3.643 3.377 1.00 96.44 103 THR A N 1
ATOM 746 C CA . THR A 1 103 ? 6.640 -2.616 3.458 1.00 96.44 103 THR A CA 1
ATOM 747 C C . THR A 1 103 ? 8.026 -3.151 3.116 1.00 96.44 103 THR A C 1
ATOM 749 O O . THR A 1 103 ? 8.799 -2.424 2.497 1.00 96.44 103 THR A O 1
ATOM 752 N N . ASN A 1 104 ? 8.357 -4.400 3.458 1.00 97.12 104 ASN A N 1
ATOM 753 C CA . ASN A 1 104 ? 9.633 -5.018 3.080 1.00 97.12 104 ASN A CA 1
ATOM 754 C C . ASN A 1 104 ? 9.751 -5.223 1.563 1.00 97.12 104 ASN A C 1
ATOM 756 O O . ASN A 1 104 ? 10.759 -4.850 0.952 1.00 97.12 104 ASN A O 1
ATOM 760 N N . ARG A 1 105 ? 8.703 -5.767 0.933 1.00 97.00 105 ARG A N 1
ATOM 761 C CA . ARG A 1 105 ? 8.682 -5.970 -0.523 1.00 97.00 105 ARG A CA 1
ATOM 762 C C . ARG A 1 105 ? 8.679 -4.639 -1.272 1.00 97.00 105 ARG A C 1
ATOM 764 O O . ARG A 1 105 ? 9.446 -4.475 -2.215 1.00 97.00 105 ARG A O 1
ATOM 771 N N . LEU A 1 106 ? 7.899 -3.661 -0.807 1.00 95.56 106 LEU A N 1
ATOM 772 C CA . LEU A 1 106 ? 7.850 -2.316 -1.386 1.00 95.56 106 LEU A CA 1
ATOM 773 C C . LEU A 1 106 ? 9.211 -1.607 -1.317 1.00 95.56 106 LEU A C 1
ATOM 775 O O . LEU A 1 106 ? 9.612 -0.956 -2.281 1.00 95.56 106 LEU A O 1
ATOM 779 N N . GLN A 1 107 ? 9.934 -1.740 -0.199 1.00 94.69 107 GLN A N 1
ATOM 780 C CA . GLN A 1 107 ? 11.289 -1.198 -0.055 1.00 94.69 107 GLN A CA 1
ATOM 781 C C . GLN A 1 107 ? 12.252 -1.786 -1.083 1.00 94.69 107 GLN A C 1
ATOM 783 O O . GLN A 1 107 ? 12.989 -1.032 -1.713 1.00 94.69 107 GLN A O 1
ATOM 788 N N . SER A 1 108 ? 12.205 -3.103 -1.291 1.00 94.38 108 SER A N 1
ATOM 789 C CA . SER A 1 108 ? 13.049 -3.784 -2.278 1.00 94.38 108 SER A CA 1
ATOM 790 C C . SER A 1 108 ? 12.691 -3.385 -3.712 1.00 94.38 108 SER A C 1
ATOM 792 O O . SER A 1 108 ? 13.577 -3.061 -4.501 1.00 94.38 108 SER A O 1
ATOM 794 N N . GLU A 1 109 ? 11.394 -3.338 -4.028 1.00 93.94 109 GLU A N 1
ATOM 795 C CA . GLU A 1 109 ? 10.880 -3.009 -5.361 1.00 93.94 109 GLU A CA 1
ATOM 796 C C . GLU A 1 109 ? 11.210 -1.564 -5.768 1.00 93.94 109 GLU A C 1
ATOM 798 O O . GLU A 1 109 ? 11.595 -1.298 -6.904 1.00 93.94 109 GLU A O 1
ATOM 803 N N . LEU A 1 110 ? 11.101 -0.619 -4.827 1.00 91.50 110 LEU A N 1
ATOM 804 C CA . LEU A 1 110 ? 11.347 0.806 -5.073 1.00 91.50 110 LEU A CA 1
ATOM 805 C C . LEU A 1 110 ? 12.731 1.287 -4.620 1.00 91.50 110 LEU A C 1
ATOM 807 O O . LEU A 1 110 ? 13.006 2.483 -4.702 1.00 91.50 110 LEU A O 1
ATOM 811 N N . LYS A 1 111 ? 13.593 0.388 -4.125 1.00 90.50 111 LYS A N 1
ATOM 812 C CA . LYS A 1 111 ? 14.896 0.716 -3.514 1.00 90.50 111 LYS A CA 1
ATOM 813 C C . LYS A 1 111 ? 14.807 1.869 -2.505 1.00 90.50 111 LYS A C 1
ATOM 815 O O . LYS A 1 111 ? 15.632 2.781 -2.506 1.00 90.50 111 LYS A O 1
ATOM 820 N N . SER A 1 112 ? 13.774 1.845 -1.666 1.00 89.88 112 SER A N 1
ATOM 821 C CA . SER A 1 112 ? 13.522 2.896 -0.676 1.00 89.88 112 SER A CA 1
ATOM 822 C C . SER A 1 112 ? 14.055 2.524 0.710 1.00 89.88 112 SER A C 1
ATOM 824 O O . SER A 1 112 ? 14.277 1.356 1.015 1.00 89.88 112 SER A O 1
ATOM 826 N N . SER A 1 113 ? 14.283 3.539 1.544 1.00 93.06 113 SER A N 1
ATOM 827 C CA . SER A 1 113 ? 14.707 3.375 2.940 1.00 93.06 113 SER A CA 1
ATOM 828 C C . SER A 1 113 ? 13.525 2.967 3.831 1.00 93.06 113 SER A C 1
ATOM 830 O O . SER A 1 113 ? 12.395 3.390 3.555 1.00 93.06 113 SER A O 1
ATOM 832 N N . PRO A 1 114 ? 13.759 2.233 4.937 1.00 90.56 114 PRO A N 1
ATOM 833 C CA . PRO A 1 114 ? 12.719 1.943 5.918 1.00 90.56 114 PRO A CA 1
ATOM 834 C C . PRO A 1 114 ? 12.057 3.215 6.442 1.00 90.56 114 PRO A C 1
ATOM 836 O O . PRO A 1 114 ? 12.717 4.226 6.697 1.00 90.56 114 PRO A O 1
ATOM 839 N N . GLN A 1 115 ? 10.737 3.140 6.619 1.00 93.38 115 GLN A N 1
ATOM 840 C CA . GLN A 1 115 ? 9.920 4.233 7.136 1.00 93.38 115 GLN A CA 1
ATOM 841 C C . GLN A 1 115 ? 9.250 3.826 8.457 1.00 93.38 115 GLN A C 1
ATOM 843 O O . GLN A 1 115 ? 8.372 2.959 8.447 1.00 93.38 115 GLN A O 1
ATOM 848 N N . PRO A 1 116 ? 9.602 4.459 9.592 1.00 92.69 116 PRO A N 1
ATOM 849 C CA . PRO A 1 116 ? 9.173 4.013 10.922 1.00 92.69 116 PRO A CA 1
ATOM 850 C C . PRO A 1 116 ? 7.660 4.134 11.165 1.00 92.69 116 PRO A C 1
ATOM 852 O O . PRO A 1 116 ? 7.102 3.390 11.966 1.00 92.69 116 PRO A O 1
ATOM 855 N N . TYR A 1 117 ? 6.974 5.033 10.454 1.00 94.00 117 TYR A N 1
ATOM 856 C CA . TYR A 1 117 ? 5.537 5.281 10.633 1.00 94.00 117 TYR A CA 1
ATOM 857 C C . TYR A 1 117 ? 4.649 4.557 9.620 1.00 94.00 117 TYR A C 1
ATOM 859 O O . TYR A 1 117 ? 3.426 4.659 9.694 1.00 94.00 117 TYR A O 1
ATOM 867 N N . LEU A 1 118 ? 5.235 3.820 8.674 1.00 93.94 118 LEU A N 1
ATOM 868 C CA . LEU A 1 118 ? 4.467 3.242 7.581 1.00 93.94 118 LEU A CA 1
ATOM 869 C C . LEU A 1 118 ? 3.644 2.036 8.036 1.00 93.94 118 LEU A C 1
ATOM 871 O O . LEU A 1 118 ? 2.447 1.991 7.794 1.00 93.94 118 LEU A O 1
ATOM 875 N N . VAL A 1 119 ? 4.251 1.092 8.754 1.00 95.50 119 VAL A N 1
ATOM 876 C CA . VAL A 1 119 ? 3.540 -0.078 9.295 1.00 95.50 119 VAL A CA 1
ATOM 877 C C . VAL A 1 119 ? 2.350 0.311 10.189 1.00 95.50 119 VAL A C 1
ATOM 879 O O . VAL A 1 119 ? 1.250 -0.177 9.920 1.00 95.50 119 VAL A O 1
ATOM 882 N N . PRO A 1 120 ? 2.490 1.185 11.212 1.00 94.38 120 PRO A N 1
ATOM 883 C CA . PRO A 1 120 ? 1.342 1.579 12.029 1.00 94.38 120 PRO A CA 1
ATOM 884 C C . PRO A 1 120 ? 0.273 2.315 11.210 1.00 94.38 120 PRO A C 1
ATOM 886 O O . PRO A 1 120 ? -0.913 2.057 11.395 1.00 94.38 120 PRO A O 1
ATOM 889 N N . PHE A 1 121 ? 0.669 3.158 10.250 1.00 94.50 121 PHE A N 1
ATOM 890 C CA . PHE A 1 121 ? -0.271 3.810 9.337 1.00 94.50 121 PHE A CA 1
ATOM 891 C C . PHE A 1 121 ? -1.046 2.805 8.475 1.00 94.50 121 PHE A C 1
ATOM 893 O O . PHE A 1 121 ? -2.261 2.922 8.330 1.00 94.50 121 PHE A O 1
ATOM 900 N N . LEU A 1 122 ? -0.366 1.797 7.929 1.00 94.31 122 LEU A N 1
ATOM 901 C CA . LEU A 1 122 ? -0.990 0.765 7.109 1.00 94.31 122 LEU A CA 1
ATOM 902 C C . LEU A 1 122 ? -1.933 -0.114 7.926 1.00 94.31 122 LEU A C 1
ATOM 904 O O . LEU A 1 122 ? -3.015 -0.403 7.436 1.00 94.31 122 LEU A O 1
ATOM 908 N N . LYS A 1 123 ? -1.588 -0.462 9.174 1.00 93.44 123 LYS A N 1
ATOM 909 C CA . LYS A 1 123 ? -2.487 -1.193 10.087 1.00 93.44 123 LYS A CA 1
ATOM 910 C C . LYS A 1 123 ? -3.800 -0.430 10.282 1.00 93.44 123 LYS A C 1
ATOM 912 O O . LYS A 1 123 ? -4.873 -0.993 10.061 1.00 93.44 123 LYS A O 1
ATOM 917 N N . VAL A 1 124 ? -3.709 0.864 10.602 1.00 91.06 124 VAL A N 1
ATOM 918 C CA . VAL A 1 124 ? -4.881 1.748 10.722 1.00 91.06 124 VAL A CA 1
ATOM 919 C C . VAL A 1 124 ? -5.628 1.846 9.394 1.00 91.06 124 VAL A C 1
ATOM 921 O O . VAL A 1 124 ? -6.855 1.768 9.390 1.00 91.06 124 VAL A O 1
ATOM 924 N N . CYS A 1 125 ? -4.915 1.952 8.268 1.00 85.69 125 CYS A N 1
ATOM 925 C CA . CYS A 1 125 ? -5.523 1.935 6.946 1.00 85.69 125 CYS A CA 1
ATOM 926 C C . CYS A 1 125 ? -6.353 0.671 6.728 1.00 85.69 125 CYS A C 1
ATOM 928 O O . CYS A 1 125 ? -7.555 0.796 6.558 1.00 85.69 125 CYS A O 1
ATOM 930 N N . THR A 1 126 ? -5.760 -0.525 6.779 1.00 85.50 126 THR A N 1
ATOM 931 C CA . THR A 1 126 ? -6.456 -1.787 6.478 1.00 85.50 126 THR A CA 1
ATOM 932 C C . THR A 1 126 ? -7.702 -1.988 7.334 1.00 85.50 126 THR A C 1
ATOM 934 O O . THR A 1 126 ? -8.740 -2.394 6.814 1.00 85.50 126 THR A O 1
ATOM 937 N N . VAL A 1 127 ? -7.642 -1.633 8.621 1.00 85.88 127 VAL A N 1
ATOM 938 C CA . VAL A 1 127 ? -8.808 -1.688 9.516 1.00 85.88 127 VAL A CA 1
ATOM 939 C C . VAL A 1 127 ? -9.871 -0.667 9.092 1.00 85.88 127 VAL A C 1
ATOM 941 O O . VAL A 1 127 ? -11.055 -0.999 9.012 1.00 85.88 127 VAL A O 1
ATOM 944 N N . SER A 1 128 ? -9.452 0.555 8.746 1.00 84.06 128 SER A N 1
ATOM 945 C CA . SER A 1 128 ? -10.345 1.630 8.290 1.00 84.06 128 SER A CA 1
ATOM 946 C C . SER A 1 128 ? -11.067 1.306 6.985 1.00 84.06 128 SER A C 1
ATOM 948 O O . SER A 1 128 ? -12.274 1.509 6.827 1.00 84.06 128 SER A O 1
ATOM 950 N N . THR A 1 129 ? -10.303 0.743 6.062 1.00 79.88 129 THR A N 1
ATOM 951 C CA . THR A 1 129 ? -10.702 0.234 4.760 1.00 79.88 129 THR A CA 1
ATOM 952 C C . THR A 1 129 ? -11.748 -0.868 4.879 1.00 79.88 129 THR A C 1
ATOM 954 O O . THR A 1 129 ? -12.818 -0.752 4.276 1.00 79.88 129 THR A O 1
ATOM 957 N N . GLN A 1 130 ? -11.468 -1.909 5.671 1.00 81.38 130 GLN A N 1
ATOM 958 C CA . GLN A 1 130 ? -12.357 -3.064 5.814 1.00 81.38 130 GLN A CA 1
ATOM 959 C C . GLN A 1 130 ? -13.689 -2.691 6.458 1.00 81.38 130 GLN A C 1
ATOM 961 O O . GLN A 1 130 ? -14.730 -3.114 5.959 1.00 81.38 130 GLN A O 1
ATOM 966 N N . ALA A 1 131 ? -13.684 -1.843 7.492 1.00 80.06 131 ALA A N 1
ATOM 967 C CA . ALA A 1 131 ? -14.929 -1.441 8.145 1.00 80.06 131 ALA A CA 1
ATOM 968 C C . ALA A 1 131 ? -15.840 -0.591 7.243 1.00 80.06 131 ALA A C 1
ATOM 970 O O . ALA A 1 131 ? -17.040 -0.515 7.490 1.00 80.06 131 ALA A O 1
ATOM 971 N N . THR A 1 132 ? -15.280 0.057 6.214 1.00 74.38 132 THR A N 1
ATOM 972 C CA . THR A 1 132 ? -16.042 0.948 5.326 1.00 74.38 132 THR A CA 1
ATOM 973 C C . THR A 1 132 ? -16.530 0.243 4.056 1.00 74.38 132 THR A C 1
ATOM 975 O O . THR A 1 132 ? -17.621 0.547 3.586 1.00 74.38 132 THR A O 1
ATOM 978 N N . PHE A 1 133 ? -15.751 -0.684 3.482 1.00 72.81 133 PHE A N 1
ATOM 979 C CA . PHE A 1 133 ? -16.025 -1.214 2.135 1.00 72.81 133 PHE A CA 1
ATOM 980 C C . PHE A 1 133 ? -16.172 -2.736 2.041 1.00 72.81 133 PHE A C 1
ATOM 982 O O . PHE A 1 133 ? -16.606 -3.222 1.001 1.00 72.81 133 PHE A O 1
ATOM 989 N N . GLY A 1 134 ? -15.838 -3.500 3.086 1.00 65.00 134 GLY A N 1
ATOM 990 C CA . GLY A 1 134 ? -16.047 -4.953 3.151 1.00 65.00 134 GLY A CA 1
ATOM 991 C C . GLY A 1 134 ? -15.256 -5.826 2.156 1.00 65.00 134 GLY A C 1
ATOM 992 O O . GLY A 1 134 ? -15.079 -7.004 2.440 1.00 65.00 134 GLY A O 1
ATOM 993 N N . HIS A 1 135 ? -14.773 -5.291 1.025 1.00 62.09 135 HIS A N 1
ATOM 994 C CA . HIS A 1 135 ? -13.956 -5.974 0.010 1.00 62.09 135 HIS A CA 1
ATOM 995 C C . HIS A 1 135 ? -13.062 -4.996 -0.784 1.00 62.09 135 HIS A C 1
ATOM 997 O O . HIS A 1 135 ? -13.422 -3.838 -1.014 1.00 62.09 135 HIS A O 1
ATOM 1003 N N . SER A 1 136 ? -11.916 -5.496 -1.264 1.00 63.66 136 SER A N 1
ATOM 1004 C CA . SER A 1 136 ? -10.888 -4.772 -2.039 1.00 63.66 136 SER A CA 1
ATOM 1005 C C . SER A 1 136 ? -11.388 -4.220 -3.386 1.00 63.66 136 SER A C 1
ATOM 1007 O O . SER A 1 136 ? -10.908 -3.190 -3.856 1.00 63.66 136 SER A O 1
ATOM 1009 N N . SER A 1 137 ? -12.409 -4.836 -3.992 1.00 63.09 137 SER A N 1
ATOM 1010 C CA . SER A 1 137 ? -12.928 -4.456 -5.318 1.00 63.09 137 SER A CA 1
ATOM 1011 C C . SER A 1 137 ? -13.675 -3.119 -5.355 1.00 63.09 137 SER A C 1
ATOM 1013 O O . SER A 1 137 ? -13.845 -2.555 -6.428 1.00 63.09 137 SER A O 1
ATOM 1015 N N . SER A 1 138 ? -14.121 -2.602 -4.205 1.00 65.50 138 SER A N 1
ATOM 1016 C CA . SER A 1 138 ? -14.753 -1.276 -4.118 1.00 65.50 138 SER A CA 1
ATOM 1017 C C . SER A 1 138 ? -13.738 -0.144 -3.873 1.00 65.50 138 SER A C 1
ATOM 1019 O O . SER A 1 138 ? -14.139 1.015 -3.754 1.00 65.50 138 SER A O 1
ATOM 1021 N N . TRP A 1 139 ? -12.446 -0.475 -3.736 1.00 62.00 139 TRP A N 1
ATOM 1022 C CA . TRP A 1 139 ? -11.381 0.446 -3.321 1.00 62.00 139 TRP A CA 1
ATOM 1023 C C . TRP A 1 139 ? -10.551 1.038 -4.465 1.00 62.00 139 TRP A C 1
ATOM 1025 O O . TRP A 1 139 ? -10.052 2.160 -4.322 1.00 62.00 139 TRP A O 1
ATOM 1035 N N . MET A 1 140 ? -10.378 0.286 -5.556 1.00 57.88 140 MET A N 1
ATOM 1036 C CA . MET A 1 140 ? -9.683 0.714 -6.780 1.00 57.88 140 MET A CA 1
ATOM 1037 C C . MET A 1 140 ? -10.650 1.298 -7.799 1.00 57.88 140 MET A C 1
ATOM 1039 O O . MET A 1 140 ? -10.248 2.299 -8.436 1.00 57.88 140 MET A O 1
#

Foldseek 3Di:
DDDDDDDDDDDDDDDDDDDDDDDDDDDDDDDDDDDDDDDPDPPPPDCPPVVVVLVVLQVVVLVVLVVLLVCQVPVDPDPVLSVQSVVLSLCLLQVVDAQVRSQVSSCVSVVHDDDPCRNVSSVSNSVSSCVPPVHPVVSD

Organism: Oncorhynchus mykiss (NCBI:txid8022)

Secondary structure (DSSP, 8-state):
--------------------------------------------TT--HHHHHHHHHHHHHHHHHHHHHHHHHHH-S-HHHHHHHHHHHHHHHTTSS-HHHHHHHHHHHHTPPP-TTHHHHHHHHHHHHHHHHSSGGGT-